Protein AF-X1FMA8-F1 (afdb_monomer)

Secondary structure (DSSP, 8-state):
---SS-----GGGPPPPPTTS-HHHHHHHHHHHTT------TT-----PPPS-HHHHHHHHHHHHHHHHHHHHHHGGG--THHHHHHIIIIIHHHHHHHHHHHHHHHHHHHTTSHHHHHHHHHHHHHHHHHHHHHHHHHTT---TTTHHHHHHH--

Radius of gyration: 20.12 Å; Cα contacts (8 Å, |Δi|>4): 82; chains: 1; bounding box: 44×39×54 Å

Solvent-accessible surface area (backbone atoms only — not comparable to full-atom values): 9455 Å² total; per-residue (Å²): 137,72,90,54,77,72,87,86,76,60,76,93,63,64,70,92,78,57,93,64,34,46,62,62,57,53,50,60,50,55,37,48,68,72,75,43,85,86,80,88,60,91,86,71,80,72,91,74,86,76,75,95,40,75,68,58,46,49,55,49,50,54,50,52,52,52,25,48,51,51,28,42,72,73,40,49,91,77,47,65,68,71,65,38,51,53,46,45,60,65,50,51,47,49,65,42,42,62,56,49,52,54,50,48,54,58,52,37,68,78,44,52,89,39,75,70,40,45,54,52,47,52,52,47,52,52,51,50,50,50,28,52,52,23,48,54,35,57,76,67,71,58,91,54,80,84,48,47,59,58,28,54,66,71,74,91

Foldseek 3Di:
DDPPQDDDDDPVLDDDDDPLADPVPPSQLSCVLVVHDDDDDPPDDGDDDDDPDPVVVVVVVVSVLRSNVVNCVVCVVSDDDPRNVCCCVPPVCLVCVLVVLVVLLVVLVVVVPDPVSVVVNVVSVVLVVLLVVLVVCVVVVNDDPVSVVSVVSNVD

pLDDT: mean 70.78, std 13.01, range [38.41, 91.94]

Sequence (156 aa):
MGNGSIFAIRKELYPVLEPDVPNDLQIPLEIGRKGHEVIYEPKAIAIEKAAESSREEFRRKVRIINRALIGFLKLHKKVKGLRLFGFISHKLLRWLAGIFLILIFLLNIFLVGSNFYRIIFLLELLFYGLAGIGAYFQWKKIQCGIFYVPFYFLSN

Structure (mmCIF, N/CA/C/O backbone):
data_AF-X1FMA8-F1
#
_entry.id   AF-X1FMA8-F1
#
loop_
_atom_site.group_PDB
_atom_site.id
_atom_site.type_symbol
_atom_site.label_atom_id
_atom_site.label_alt_id
_atom_site.label_comp_id
_atom_site.label_asym_id
_atom_site.label_entity_id
_atom_site.label_seq_id
_atom_site.pdbx_PDB_ins_code
_atom_site.Cartn_x
_atom_site.Cartn_y
_atom_site.Cartn_z
_atom_site.occupancy
_atom_site.B_iso_or_equiv
_atom_site.auth_seq_id
_atom_site.auth_comp_id
_atom_site.auth_asym_id
_atom_site.auth_atom_id
_atom_site.pdbx_PDB_model_num
ATOM 1 N N . MET A 1 1 ? -11.510 -1.219 0.098 1.00 38.41 1 MET A N 1
ATOM 2 C CA . MET A 1 1 ? -10.379 -0.606 0.835 1.00 38.41 1 MET A CA 1
ATOM 3 C C . MET A 1 1 ? -10.443 0.891 0.587 1.00 38.41 1 MET A C 1
ATOM 5 O O . MET A 1 1 ? -10.303 1.283 -0.561 1.00 38.41 1 MET A O 1
ATOM 9 N N . GLY A 1 2 ? -10.773 1.686 1.608 1.00 47.72 2 GLY A N 1
ATOM 10 C CA . GLY A 1 2 ? -10.876 3.148 1.497 1.00 47.72 2 GLY A CA 1
ATOM 11 C C . GLY A 1 2 ? -9.549 3.839 1.811 1.00 47.72 2 GLY A C 1
ATOM 12 O O . GLY A 1 2 ? -8.680 3.234 2.431 1.00 47.72 2 GLY A O 1
ATOM 13 N N . ASN A 1 3 ? -9.408 5.107 1.423 1.00 57.44 3 ASN A N 1
ATOM 14 C CA . ASN A 1 3 ? -8.206 5.929 1.639 1.00 57.44 3 ASN A CA 1
ATOM 15 C C . ASN A 1 3 ? -7.975 6.354 3.106 1.00 57.44 3 ASN A C 1
ATOM 17 O O . ASN A 1 3 ? -7.236 7.297 3.361 1.00 57.44 3 ASN A O 1
ATOM 21 N N . GLY A 1 4 ? -8.619 5.698 4.079 1.00 60.91 4 GLY A N 1
ATOM 22 C CA . GLY A 1 4 ? -8.481 6.025 5.502 1.00 60.91 4 GLY A CA 1
ATOM 23 C C . GLY A 1 4 ? -8.988 7.409 5.914 1.00 60.91 4 GLY A C 1
ATOM 24 O O . GLY A 1 4 ? -8.866 7.750 7.083 1.00 60.91 4 GLY A O 1
ATOM 25 N N . SER A 1 5 ? -9.547 8.184 4.980 1.00 69.38 5 SER A N 1
ATOM 26 C CA . SER A 1 5 ? -9.915 9.590 5.165 1.00 69.38 5 SER A CA 1
ATOM 27 C C . SER A 1 5 ? -10.935 9.770 6.286 1.00 69.38 5 SER A C 1
ATOM 29 O O . SER A 1 5 ? -10.778 10.642 7.132 1.00 69.38 5 SER A O 1
ATOM 31 N N . ILE A 1 6 ? -11.947 8.896 6.327 1.00 85.25 6 ILE A N 1
ATOM 32 C CA . ILE A 1 6 ? -12.924 8.786 7.415 1.00 85.25 6 ILE A CA 1
ATOM 33 C C . ILE A 1 6 ? -13.416 7.345 7.549 1.00 85.25 6 ILE A C 1
ATOM 35 O O . ILE A 1 6 ? -13.515 6.609 6.566 1.00 85.25 6 ILE A O 1
ATOM 39 N N . PHE A 1 7 ? -13.748 6.950 8.774 1.00 87.31 7 PHE A N 1
ATOM 40 C CA . PHE A 1 7 ? -14.466 5.717 9.084 1.00 87.31 7 PHE A CA 1
ATOM 41 C C . PHE A 1 7 ? -15.139 5.849 10.454 1.00 87.31 7 PHE A C 1
ATOM 43 O O . PHE A 1 7 ? -14.668 6.586 11.320 1.00 87.31 7 PHE A O 1
ATOM 50 N N . ALA A 1 8 ? -16.228 5.111 10.657 1.00 89.00 8 ALA A N 1
ATOM 51 C CA . ALA A 1 8 ? -16.906 4.991 11.941 1.00 89.00 8 ALA A CA 1
ATOM 52 C C . ALA A 1 8 ? -16.801 3.546 12.430 1.00 89.00 8 ALA A C 1
ATOM 54 O O . ALA A 1 8 ? -16.983 2.605 11.658 1.00 89.00 8 ALA A O 1
ATOM 55 N N . ILE A 1 9 ? -16.493 3.369 13.713 1.00 91.19 9 ILE A N 1
ATOM 56 C CA . ILE A 1 9 ? -16.329 2.055 14.334 1.00 91.19 9 ILE A CA 1
ATOM 57 C C . ILE A 1 9 ? -16.984 2.039 15.705 1.00 91.19 9 ILE A C 1
ATOM 59 O O . ILE A 1 9 ? -16.962 3.030 16.434 1.00 91.19 9 ILE A O 1
ATOM 63 N N . ARG A 1 10 ? -17.566 0.893 16.058 1.00 91.75 10 ARG A N 1
ATOM 64 C CA . ARG A 1 10 ? -18.105 0.669 17.399 1.00 91.75 10 ARG A CA 1
ATOM 65 C C . ARG A 1 10 ? -16.965 0.682 18.415 1.00 91.75 10 ARG A C 1
ATOM 67 O O . ARG A 1 10 ? -15.893 0.134 18.145 1.00 91.75 10 ARG A O 1
ATOM 74 N N . LYS A 1 11 ? -17.193 1.291 19.579 1.00 91.56 11 LYS A N 1
ATOM 75 C CA . LYS A 1 11 ? -16.155 1.509 20.600 1.00 91.56 11 LYS A CA 1
ATOM 76 C C . LYS A 1 11 ? -15.529 0.189 21.057 1.00 91.56 11 LYS A C 1
ATOM 78 O O . LYS A 1 11 ? -14.313 0.082 21.152 1.00 91.56 11 LYS A O 1
ATOM 83 N N . GLU A 1 12 ? -16.354 -0.828 21.260 1.00 91.94 12 GLU A N 1
ATOM 84 C CA . GLU A 1 12 ? -15.977 -2.186 21.658 1.00 91.94 12 GLU A CA 1
ATOM 85 C C . GLU A 1 12 ? -15.150 -2.938 20.596 1.00 91.94 12 GLU A C 1
ATOM 87 O O . GLU A 1 12 ? -14.433 -3.897 20.899 1.00 91.94 12 GLU A O 1
ATOM 92 N N . LEU A 1 13 ? -15.202 -2.492 19.338 1.00 91.25 13 LEU A N 1
ATOM 93 C CA . LEU A 1 13 ? -14.429 -3.080 18.248 1.00 91.25 13 LEU A CA 1
ATOM 94 C C . LEU A 1 13 ? -13.073 -2.403 18.044 1.00 91.25 13 LEU A C 1
ATOM 96 O O . LEU A 1 13 ? -12.219 -3.026 17.405 1.00 91.25 13 LEU A O 1
ATOM 100 N N . TYR A 1 14 ? -12.848 -1.215 18.621 1.00 91.38 14 TYR A N 1
ATOM 101 C CA . TYR A 1 14 ? -11.612 -0.444 18.469 1.00 91.38 14 TYR A CA 1
ATOM 102 C C . TYR A 1 14 ? -10.387 -1.267 18.918 1.00 91.38 14 TYR A C 1
ATOM 104 O O . TYR A 1 14 ? -10.308 -1.664 20.083 1.00 91.38 14 TYR A O 1
ATOM 112 N N . PRO A 1 15 ? -9.443 -1.590 18.015 1.00 87.81 15 PRO A N 1
ATOM 113 C CA . PRO A 1 15 ? -8.269 -2.378 18.369 1.00 87.81 15 PRO A CA 1
ATOM 114 C C . PRO A 1 15 ? -7.169 -1.506 18.986 1.00 87.81 15 PRO A C 1
ATOM 116 O O . PRO A 1 15 ? -7.099 -0.302 18.750 1.00 87.81 15 PRO A O 1
ATOM 119 N N . VAL A 1 16 ? -6.249 -2.136 19.717 1.00 89.06 16 VAL A N 1
ATOM 120 C CA . VAL A 1 16 ? -4.969 -1.501 20.062 1.00 89.06 16 VAL A CA 1
ATOM 121 C C . VAL A 1 16 ? -4.166 -1.326 18.772 1.00 89.06 16 VAL A C 1
ATOM 123 O O . VAL A 1 16 ? -3.996 -2.286 18.015 1.00 89.06 16 VAL A O 1
ATOM 126 N N . LEU A 1 17 ? -3.724 -0.096 18.503 1.00 87.62 17 LEU A N 1
ATOM 127 C CA . LEU A 1 17 ? -3.015 0.262 17.276 1.00 87.62 17 LEU A CA 1
ATOM 128 C C . LEU A 1 17 ? -1.505 0.120 17.441 1.00 87.62 17 LEU A C 1
ATOM 130 O O . LEU A 1 17 ? -0.939 0.478 18.471 1.00 87.62 17 LEU A O 1
ATOM 134 N N . GLU A 1 18 ? -0.862 -0.374 16.390 1.00 85.00 18 GLU A N 1
ATOM 135 C CA . GLU A 1 18 ? 0.589 -0.410 16.274 1.00 85.00 18 GLU A CA 1
ATOM 136 C C . GLU A 1 18 ? 1.060 0.936 15.700 1.00 85.00 18 GLU A C 1
ATOM 138 O O . GLU A 1 18 ? 0.588 1.321 14.629 1.00 85.00 18 GLU A O 1
ATOM 143 N N . PRO A 1 19 ? 2.008 1.646 16.338 1.00 82.56 19 PRO A N 1
ATOM 144 C CA . PRO A 1 19 ? 2.401 2.999 15.922 1.00 82.56 19 PRO A CA 1
ATOM 145 C C . PRO A 1 19 ? 2.901 3.102 14.472 1.00 82.56 19 PRO A C 1
ATOM 147 O O . PRO A 1 19 ? 2.728 4.127 13.810 1.00 82.56 19 PRO A O 1
ATOM 150 N N . ASP A 1 20 ? 3.523 2.032 13.977 1.00 81.19 20 ASP A N 1
ATOM 151 C CA . ASP A 1 20 ? 4.171 2.007 12.661 1.00 81.19 20 ASP A CA 1
ATOM 152 C C . ASP A 1 20 ? 3.247 1.530 11.539 1.00 81.19 20 ASP A C 1
ATOM 154 O O . ASP A 1 20 ? 3.640 1.517 10.368 1.00 81.19 20 ASP A O 1
ATOM 158 N N . VAL A 1 21 ? 2.034 1.097 11.884 1.00 79.62 21 VAL A N 1
ATOM 159 C CA . VAL A 1 21 ? 1.100 0.494 10.939 1.00 79.62 21 VAL A CA 1
ATOM 160 C C . VAL A 1 21 ? 0.025 1.511 10.564 1.00 79.62 21 VAL A C 1
ATOM 162 O O . VAL A 1 21 ? -0.535 2.171 11.435 1.00 79.62 21 VAL A O 1
ATOM 165 N N . PRO A 1 22 ? -0.305 1.655 9.270 1.00 82.75 22 PRO A N 1
ATOM 166 C CA . PRO A 1 22 ? -1.411 2.498 8.856 1.00 82.75 22 PRO A CA 1
ATOM 167 C C . PRO A 1 22 ? -2.733 2.049 9.497 1.00 82.75 22 PRO A C 1
ATOM 169 O O . PRO A 1 22 ? -3.123 0.882 9.401 1.00 82.75 22 PRO A O 1
ATOM 172 N N . ASN A 1 23 ? -3.440 2.986 10.129 1.00 85.88 23 ASN A N 1
ATOM 173 C CA . ASN A 1 23 ? -4.711 2.717 10.812 1.00 85.88 23 ASN A CA 1
ATOM 174 C C . ASN A 1 23 ? -5.778 2.176 9.848 1.00 85.88 23 ASN A C 1
ATOM 176 O O . ASN A 1 23 ? -6.541 1.277 10.197 1.00 85.88 23 ASN A O 1
ATOM 180 N N . ASP A 1 24 ? -5.785 2.684 8.615 1.00 84.44 24 ASP A N 1
ATOM 181 C CA . ASP A 1 24 ? -6.655 2.269 7.509 1.00 84.44 24 ASP A CA 1
ATOM 182 C C . ASP A 1 24 ? -6.391 0.832 7.028 1.00 84.44 24 ASP A C 1
ATOM 184 O O . ASP A 1 24 ? -7.236 0.233 6.362 1.00 84.44 24 ASP A O 1
ATOM 188 N N . LEU A 1 25 ? -5.245 0.255 7.397 1.00 80.31 25 LEU A N 1
ATOM 189 C CA . LEU A 1 25 ? -4.926 -1.154 7.193 1.00 80.31 25 LEU A CA 1
ATOM 190 C C . LEU A 1 25 ? -5.250 -1.995 8.433 1.00 80.31 25 LEU A C 1
ATOM 192 O O . LEU A 1 25 ? -5.882 -3.046 8.318 1.00 80.31 25 LEU A O 1
ATOM 196 N N . GLN A 1 26 ? -4.809 -1.552 9.612 1.00 85.06 26 GLN A N 1
ATOM 197 C CA . GLN A 1 26 ? -4.906 -2.342 10.839 1.00 85.06 26 GLN A CA 1
ATOM 198 C C . GLN A 1 26 ? -6.348 -2.499 11.329 1.00 85.06 26 GLN A C 1
ATOM 200 O O . GLN A 1 26 ? -6.750 -3.602 11.706 1.00 85.06 26 GLN A O 1
ATOM 205 N N . ILE A 1 27 ? -7.133 -1.420 11.308 1.00 88.62 27 ILE A N 1
ATOM 206 C CA . ILE A 1 27 ? -8.490 -1.410 11.865 1.00 88.62 27 ILE A CA 1
ATOM 207 C C . ILE A 1 27 ? -9.418 -2.362 11.095 1.00 88.62 27 ILE A C 1
ATOM 209 O O . ILE A 1 27 ? -9.982 -3.257 11.730 1.00 88.62 27 ILE A O 1
ATOM 213 N N . PRO A 1 28 ? -9.544 -2.276 9.752 1.00 85.44 28 PRO A N 1
ATOM 214 C CA . PRO A 1 28 ? -10.379 -3.212 9.000 1.00 85.44 28 PRO A CA 1
ATOM 215 C C . PRO A 1 28 ? -9.935 -4.666 9.158 1.00 85.44 28 PRO A C 1
ATOM 217 O O . PRO A 1 28 ? -10.771 -5.569 9.181 1.00 85.44 28 PRO A O 1
ATOM 220 N N . LEU A 1 29 ? -8.624 -4.905 9.282 1.00 84.62 29 LEU A N 1
ATOM 221 C CA . LEU A 1 29 ? -8.094 -6.252 9.447 1.00 84.62 29 LEU A CA 1
ATOM 222 C C . LEU A 1 29 ? -8.481 -6.860 10.800 1.00 84.62 29 LEU A C 1
ATOM 224 O O . LEU A 1 29 ? -8.949 -7.997 10.838 1.00 84.62 29 LEU A O 1
ATOM 228 N N . GLU A 1 30 ? -8.307 -6.124 11.900 1.00 87.12 30 GLU A N 1
ATOM 229 C CA . GLU A 1 30 ? -8.656 -6.609 13.241 1.00 87.12 30 GLU A CA 1
ATOM 230 C C . GLU A 1 30 ? -10.178 -6.752 13.415 1.00 87.12 30 GLU A C 1
ATOM 232 O O . GLU A 1 30 ? -10.633 -7.743 13.986 1.00 87.12 30 GLU A O 1
ATOM 237 N N . ILE A 1 31 ? -10.981 -5.840 12.853 1.00 88.69 31 ILE A N 1
ATOM 238 C CA . ILE A 1 31 ? -12.452 -5.959 12.823 1.00 88.69 31 ILE A CA 1
ATOM 239 C C . ILE A 1 31 ? -12.870 -7.205 12.033 1.00 88.69 31 ILE A C 1
ATOM 241 O O . ILE A 1 31 ? -13.614 -8.049 12.538 1.00 88.69 31 ILE A O 1
ATOM 245 N N . GLY A 1 32 ? -12.309 -7.379 10.835 1.00 85.31 32 GLY A N 1
ATOM 246 C CA . GLY A 1 32 ? -12.550 -8.548 9.995 1.00 85.31 32 GLY A CA 1
ATOM 247 C C . GLY A 1 32 ? -12.071 -9.864 10.608 1.00 85.31 32 GLY A C 1
ATOM 248 O O . GLY A 1 32 ? -12.553 -10.924 10.207 1.00 85.31 32 GLY A O 1
ATOM 249 N N . ARG A 1 33 ? -11.122 -9.825 11.551 1.00 83.38 33 ARG A N 1
ATOM 250 C CA . ARG A 1 33 ? -10.667 -10.988 12.329 1.00 83.38 33 ARG A CA 1
ATOM 251 C 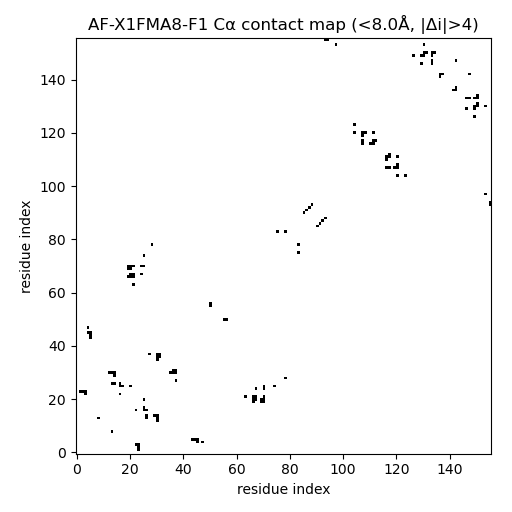C . ARG A 1 33 ? -11.628 -11.324 13.468 1.00 83.38 33 ARG A C 1
ATOM 253 O O . ARG A 1 33 ? -11.797 -12.497 13.779 1.00 83.38 33 ARG A O 1
ATOM 260 N N . LYS A 1 34 ? -12.291 -10.320 14.045 1.00 87.00 34 LYS A N 1
ATOM 261 C CA . LYS A 1 34 ? -13.382 -10.487 15.020 1.00 87.00 34 LYS A CA 1
ATOM 262 C C . LYS A 1 34 ? -14.705 -10.939 14.369 1.00 87.00 34 LYS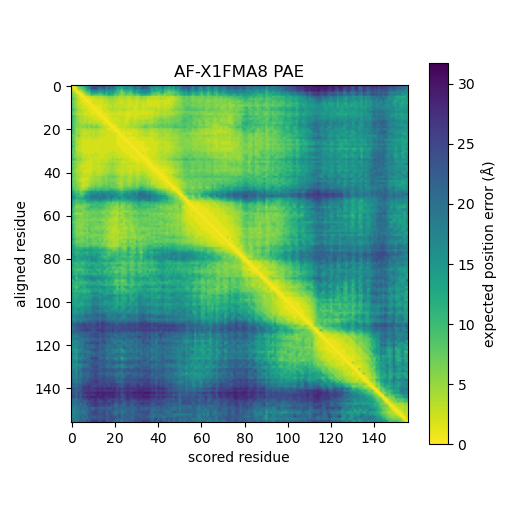 A C 1
ATOM 264 O O . LYS A 1 34 ? -15.739 -10.870 15.019 1.00 87.00 34 LYS A O 1
ATOM 269 N N . GLY A 1 35 ? -14.704 -11.342 13.094 1.00 88.00 35 GLY A N 1
ATOM 270 C CA . GLY A 1 35 ? -15.897 -11.819 12.380 1.00 88.00 35 GLY A CA 1
ATOM 271 C C . GLY A 1 35 ? -16.867 -10.723 11.935 1.00 88.00 35 GLY A C 1
ATOM 272 O O . GLY A 1 35 ? -17.979 -11.034 11.532 1.00 88.00 35 GLY A O 1
ATOM 273 N N . HIS A 1 36 ? -16.465 -9.454 12.009 1.00 89.75 36 HIS A N 1
ATOM 274 C CA . HIS A 1 36 ? -17.306 -8.329 11.613 1.00 89.75 36 HIS A CA 1
ATOM 275 C C . HIS A 1 36 ? -17.011 -7.897 10.177 1.00 89.75 36 HIS A C 1
ATOM 277 O O . HIS A 1 36 ? -15.895 -8.056 9.673 1.00 89.75 36 HIS A O 1
ATOM 283 N N . GLU A 1 37 ? -18.005 -7.303 9.529 1.00 85.94 37 GLU A N 1
ATOM 284 C CA . GLU A 1 37 ? -17.872 -6.786 8.173 1.00 85.94 37 GLU A CA 1
ATOM 285 C C . GLU A 1 37 ? -17.503 -5.302 8.163 1.00 85.94 37 GLU A C 1
ATOM 287 O O . GLU A 1 37 ? -17.836 -4.538 9.070 1.00 85.94 37 GLU A O 1
ATOM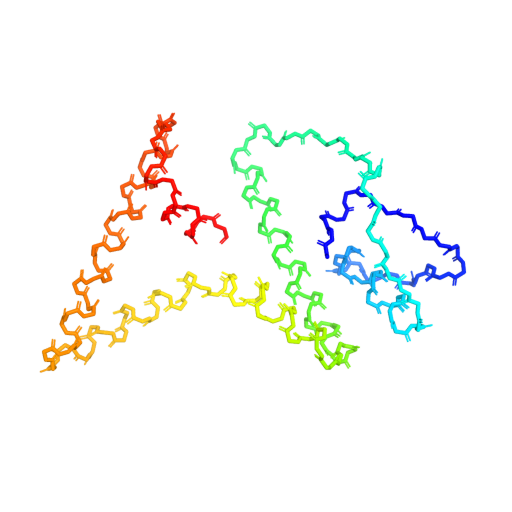 292 N N . VAL A 1 38 ? -16.795 -4.895 7.111 1.00 86.38 38 VAL A N 1
ATOM 293 C CA . VAL A 1 38 ? -16.434 -3.500 6.855 1.00 86.38 38 VAL A CA 1
ATOM 294 C C . VAL A 1 38 ? -17.212 -3.055 5.628 1.00 86.38 38 VAL A C 1
ATOM 296 O O . VAL A 1 38 ? -16.911 -3.482 4.514 1.00 86.38 38 VAL A O 1
ATOM 299 N N . ILE A 1 39 ? -18.223 -2.219 5.851 1.00 88.38 39 ILE A N 1
ATOM 300 C CA . ILE A 1 39 ? -19.173 -1.784 4.825 1.00 88.38 39 ILE A CA 1
ATOM 301 C C . ILE A 1 39 ? -18.742 -0.420 4.282 1.00 88.38 39 ILE A C 1
ATOM 303 O O . ILE A 1 39 ? -18.284 0.448 5.026 1.00 88.38 39 ILE A O 1
ATOM 307 N N . TYR A 1 40 ? -18.868 -0.244 2.970 1.00 86.94 40 TYR A N 1
ATOM 308 C CA . TYR A 1 40 ? -18.660 1.040 2.314 1.00 86.94 40 TYR A CA 1
ATOM 309 C C . TYR A 1 40 ? -19.952 1.866 2.358 1.00 86.94 40 TYR A C 1
ATOM 311 O O . TYR A 1 40 ? -20.985 1.401 1.886 1.00 86.94 40 TYR A O 1
ATOM 319 N N . GLU A 1 41 ? -19.881 3.082 2.902 1.00 90.38 41 GLU A N 1
ATOM 320 C CA . GLU A 1 41 ? -21.002 4.025 2.956 1.00 90.38 41 GLU A CA 1
ATOM 321 C C . GLU A 1 41 ? -20.760 5.174 1.959 1.00 90.38 41 GLU A C 1
ATOM 323 O O . GLU A 1 41 ? -19.902 6.022 2.218 1.00 90.38 41 GLU A O 1
ATOM 328 N N . PRO A 1 42 ? -21.478 5.229 0.822 1.00 87.06 42 PRO A N 1
ATOM 329 C CA . PRO A 1 42 ? -21.253 6.244 -0.209 1.00 87.06 42 PRO A CA 1
ATOM 330 C C . PRO A 1 42 ? -21.575 7.675 0.245 1.00 87.06 42 PRO A C 1
ATOM 332 O O . PRO A 1 42 ? -21.046 8.622 -0.335 1.00 87.06 42 PRO A O 1
ATOM 335 N N . LYS A 1 43 ? -22.417 7.863 1.270 1.00 90.56 43 LYS A N 1
ATOM 336 C CA . LYS A 1 43 ? -22.746 9.196 1.809 1.00 90.56 43 LYS A CA 1
ATOM 337 C C . LYS A 1 43 ? -21.714 9.717 2.812 1.00 90.56 43 LYS A C 1
ATOM 339 O O . LYS A 1 43 ? -21.790 10.879 3.207 1.00 90.56 43 LYS A O 1
ATOM 344 N N . ALA A 1 44 ? -20.757 8.891 3.233 1.00 87.06 44 ALA A N 1
ATOM 345 C CA . ALA A 1 44 ? -19.674 9.317 4.107 1.00 87.06 44 ALA A CA 1
ATOM 346 C C . ALA A 1 44 ? -18.626 10.077 3.279 1.00 87.06 44 ALA A C 1
ATOM 348 O O . ALA A 1 44 ? -17.800 9.474 2.592 1.00 87.06 44 ALA A O 1
ATOM 349 N N . ILE A 1 45 ? -18.656 11.410 3.354 1.00 85.19 45 ILE A N 1
ATOM 350 C CA . ILE A 1 45 ? -17.774 12.295 2.583 1.00 85.19 45 ILE A CA 1
ATOM 351 C C . ILE A 1 45 ? -16.771 12.980 3.514 1.00 85.19 45 ILE A C 1
ATOM 353 O O . ILE A 1 45 ? -17.149 13.610 4.500 1.00 85.19 45 ILE A O 1
ATOM 357 N N . ALA A 1 46 ? -15.488 12.882 3.165 1.00 84.94 46 ALA A N 1
ATOM 358 C CA . ALA A 1 46 ? -14.394 13.616 3.791 1.00 84.94 46 ALA A CA 1
ATOM 359 C C . ALA A 1 46 ? -13.790 14.591 2.785 1.00 84.94 46 ALA A C 1
ATOM 361 O O . ALA A 1 46 ? -13.520 14.207 1.646 1.00 84.94 46 ALA A O 1
ATOM 362 N N . ILE A 1 47 ? -13.549 15.831 3.206 1.00 82.00 47 ILE A N 1
ATOM 363 C CA . ILE A 1 47 ? -12.892 16.843 2.379 1.00 82.00 47 ILE A CA 1
ATOM 364 C C . ILE A 1 47 ? -11.530 17.140 3.002 1.00 82.00 47 ILE A C 1
ATOM 366 O O . ILE A 1 47 ? -11.445 17.645 4.119 1.00 82.00 47 ILE A O 1
ATOM 370 N N . GLU A 1 48 ? -10.466 16.824 2.270 1.00 78.25 48 GLU A N 1
ATOM 371 C CA . GLU A 1 48 ? -9.084 17.112 2.653 1.00 78.25 48 GLU A CA 1
ATOM 372 C C . GLU A 1 48 ? -8.494 18.164 1.709 1.00 78.25 48 GLU A C 1
ATOM 374 O O . GLU A 1 48 ? -8.810 18.199 0.517 1.00 78.25 48 GLU A O 1
ATOM 379 N N . LYS A 1 49 ? -7.608 19.023 2.224 1.00 76.19 49 LYS A N 1
ATOM 380 C CA . LYS A 1 49 ? -6.841 19.937 1.370 1.00 76.19 49 LYS A CA 1
ATOM 381 C C . LYS A 1 49 ? -5.856 19.138 0.515 1.00 76.19 49 LYS A C 1
ATOM 383 O O . LYS A 1 49 ? -5.115 18.302 1.032 1.00 76.19 49 LYS A O 1
ATOM 388 N N . ALA A 1 50 ? -5.821 19.422 -0.786 1.00 65.50 50 ALA A N 1
ATOM 389 C CA . ALA A 1 50 ? -4.785 18.897 -1.668 1.00 65.50 50 ALA A CA 1
ATOM 390 C C . ALA A 1 50 ? -3.409 19.460 -1.267 1.00 65.50 50 ALA A C 1
ATOM 392 O O . ALA A 1 50 ? -3.311 20.599 -0.814 1.00 65.50 50 ALA A O 1
ATOM 393 N N . ALA A 1 51 ? -2.350 18.660 -1.418 1.00 59.47 51 ALA A N 1
ATOM 394 C CA . ALA A 1 51 ? -0.990 19.112 -1.136 1.00 59.47 51 ALA A CA 1
ATOM 395 C C . ALA A 1 51 ? -0.595 20.242 -2.103 1.00 59.47 51 ALA A C 1
ATOM 397 O O . ALA A 1 51 ? -0.759 20.108 -3.314 1.00 59.47 51 ALA A O 1
ATOM 398 N N . GLU A 1 52 ? -0.052 21.339 -1.574 1.00 58.62 52 GLU A N 1
ATOM 399 C CA . GLU A 1 52 ? 0.285 22.546 -2.349 1.00 58.62 52 GLU A CA 1
ATOM 400 C C . GLU A 1 52 ? 1.594 22.390 -3.152 1.00 58.62 52 GLU A C 1
ATOM 402 O O . GLU A 1 52 ? 1.883 23.176 -4.053 1.00 58.62 52 GLU A O 1
ATOM 407 N N . SER A 1 53 ? 2.387 21.349 -2.861 1.00 72.44 53 SER A N 1
ATOM 408 C CA . SER A 1 53 ? 3.735 21.147 -3.400 1.00 72.44 53 SER A CA 1
ATOM 409 C C . SER A 1 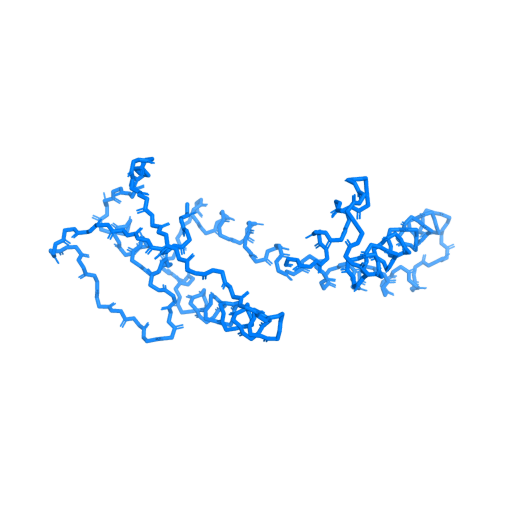53 ? 4.016 19.690 -3.775 1.00 72.44 53 SER A C 1
ATOM 411 O O . SER A 1 53 ? 3.865 18.772 -2.965 1.00 72.44 53 SER A O 1
ATOM 413 N N . SER A 1 54 ? 4.562 19.477 -4.977 1.00 69.12 54 SER A N 1
ATOM 414 C CA . SER A 1 54 ? 4.985 18.157 -5.473 1.00 69.12 54 SER A CA 1
ATOM 415 C C . SER A 1 54 ? 6.027 17.479 -4.573 1.00 69.12 54 SER A C 1
ATOM 417 O O . SER A 1 54 ? 6.059 16.254 -4.461 1.00 69.12 54 SER A O 1
ATOM 419 N N . ARG A 1 55 ? 6.872 18.256 -3.877 1.00 71.31 55 ARG A N 1
ATOM 420 C CA . ARG A 1 55 ? 7.886 17.714 -2.955 1.00 71.31 55 ARG A CA 1
ATOM 421 C C . ARG A 1 55 ? 7.259 17.195 -1.661 1.00 71.31 55 ARG A C 1
ATOM 423 O O . ARG A 1 55 ? 7.728 16.208 -1.093 1.00 71.31 55 ARG A O 1
ATOM 430 N N . GLU A 1 56 ? 6.213 17.857 -1.183 1.00 70.44 56 GLU A N 1
ATOM 431 C CA . GLU A 1 56 ? 5.449 17.404 -0.020 1.00 70.44 56 GLU A CA 1
ATOM 432 C C . GLU A 1 56 ? 4.632 16.165 -0.347 1.00 70.44 56 GLU A C 1
ATOM 434 O O . GLU A 1 56 ? 4.644 15.208 0.429 1.00 70.44 56 GLU A O 1
ATOM 439 N N . GLU A 1 57 ? 4.019 16.136 -1.527 1.00 70.62 57 GLU A N 1
ATOM 440 C CA . GLU A 1 57 ? 3.298 14.965 -2.007 1.00 70.62 57 GLU A CA 1
ATOM 441 C C . GLU A 1 57 ? 4.223 13.751 -2.160 1.00 70.62 57 GLU A C 1
ATOM 443 O O . GLU A 1 57 ? 3.881 12.661 -1.695 1.00 70.62 57 GLU A O 1
ATOM 448 N N . PHE A 1 58 ? 5.428 13.939 -2.707 1.00 71.75 58 PHE A N 1
ATOM 449 C CA . PHE A 1 58 ? 6.431 12.878 -2.794 1.00 71.75 58 PHE A CA 1
ATOM 450 C C . PHE A 1 58 ? 6.807 12.330 -1.410 1.00 71.75 58 PHE A C 1
ATOM 452 O O . PHE A 1 58 ? 6.725 11.124 -1.173 1.00 71.75 58 PHE A O 1
ATOM 459 N N . ARG A 1 59 ? 7.144 13.204 -0.449 1.00 72.06 59 ARG A N 1
ATOM 460 C CA . ARG A 1 59 ? 7.451 12.778 0.932 1.00 72.06 59 ARG A CA 1
ATOM 461 C C . ARG A 1 59 ? 6.271 12.068 1.595 1.00 72.06 59 ARG A C 1
ATOM 463 O O . ARG A 1 59 ? 6.477 11.104 2.336 1.00 72.06 59 ARG A O 1
ATOM 470 N N . ARG A 1 60 ? 5.042 12.524 1.330 1.00 72.38 60 ARG A N 1
ATOM 471 C CA . ARG A 1 60 ? 3.814 11.878 1.806 1.00 72.38 60 ARG A CA 1
ATOM 472 C C . ARG A 1 60 ? 3.686 10.469 1.225 1.00 72.38 60 ARG A C 1
ATOM 474 O O . ARG A 1 60 ? 3.507 9.531 1.999 1.00 72.38 60 ARG A O 1
ATOM 481 N N . LYS A 1 61 ? 3.849 10.303 -0.093 1.00 73.31 61 LYS A N 1
ATOM 482 C CA . LYS A 1 61 ? 3.815 8.996 -0.774 1.00 73.31 61 LYS A CA 1
ATOM 483 C C . LYS A 1 61 ? 4.870 8.037 -0.218 1.00 73.31 61 LYS A C 1
ATOM 485 O O . LYS A 1 61 ? 4.511 6.933 0.181 1.00 73.31 61 LYS A O 1
ATOM 490 N N . VAL A 1 62 ? 6.128 8.472 -0.086 1.00 74.12 62 VAL A N 1
ATOM 491 C CA . VAL A 1 62 ? 7.214 7.652 0.497 1.00 74.12 62 VAL A CA 1
ATOM 492 C C . VAL A 1 62 ? 6.843 7.156 1.896 1.00 74.12 62 VAL A C 1
ATOM 494 O O . VAL A 1 62 ? 6.989 5.974 2.204 1.00 74.12 62 VAL A O 1
ATOM 497 N N . ARG A 1 63 ? 6.301 8.038 2.744 1.00 77.31 63 ARG A N 1
ATOM 498 C CA . ARG A 1 63 ? 5.860 7.668 4.095 1.00 77.31 63 ARG A CA 1
ATOM 499 C C . ARG A 1 63 ? 4.710 6.660 4.077 1.00 77.31 63 ARG A C 1
ATOM 501 O O . ARG A 1 63 ? 4.734 5.717 4.864 1.00 77.31 63 ARG A O 1
ATOM 508 N N . ILE A 1 64 ? 3.715 6.858 3.211 1.00 75.69 64 ILE A N 1
ATOM 509 C CA . ILE A 1 64 ? 2.567 5.950 3.066 1.00 75.69 64 ILE A CA 1
ATOM 510 C C . ILE A 1 64 ? 3.044 4.559 2.641 1.00 75.69 64 ILE A C 1
ATOM 512 O O . ILE A 1 64 ? 2.657 3.573 3.267 1.00 75.69 64 ILE A O 1
ATOM 516 N N . ILE A 1 65 ? 3.917 4.485 1.633 1.00 74.50 65 ILE A N 1
ATOM 517 C CA . 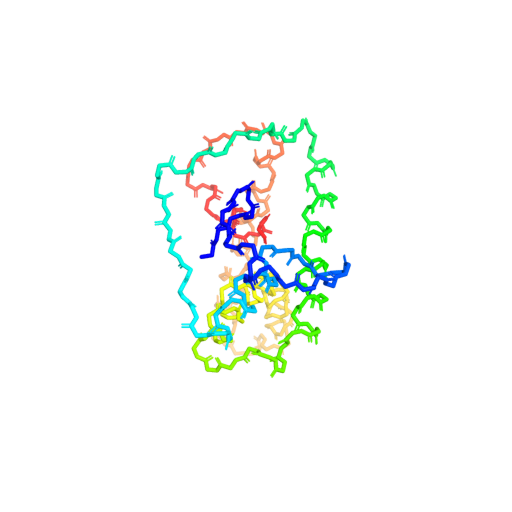ILE A 1 65 ? 4.466 3.221 1.127 1.00 74.50 65 ILE A CA 1
ATOM 518 C C . ILE A 1 65 ? 5.272 2.518 2.223 1.00 74.50 65 ILE A C 1
ATOM 520 O O . ILE A 1 65 ? 4.998 1.357 2.519 1.00 74.50 65 ILE A O 1
ATOM 524 N N . ASN A 1 66 ? 6.189 3.224 2.895 1.00 77.88 66 ASN A N 1
ATOM 525 C CA . ASN A 1 66 ? 6.994 2.645 3.975 1.00 77.88 66 ASN A CA 1
ATOM 526 C C . ASN A 1 66 ? 6.130 2.094 5.112 1.00 77.88 66 ASN A C 1
ATOM 528 O O . ASN A 1 66 ? 6.316 0.952 5.531 1.00 77.88 66 ASN A O 1
ATOM 532 N N . ARG A 1 67 ? 5.149 2.869 5.590 1.00 77.50 67 ARG A N 1
ATOM 533 C CA . ARG A 1 67 ? 4.240 2.404 6.647 1.00 77.50 67 ARG A CA 1
ATOM 534 C C . ARG A 1 67 ? 3.418 1.207 6.189 1.00 77.50 67 ARG A C 1
ATOM 536 O O . ARG A 1 67 ? 3.235 0.265 6.950 1.00 77.50 67 ARG A O 1
ATOM 543 N N . ALA A 1 68 ? 2.944 1.200 4.949 1.00 76.75 68 ALA A N 1
ATOM 544 C CA . ALA A 1 68 ? 2.174 0.077 4.439 1.00 76.75 68 ALA A CA 1
ATOM 545 C C . ALA A 1 68 ? 3.029 -1.191 4.243 1.00 76.75 68 ALA A C 1
ATOM 547 O O . ALA A 1 68 ? 2.522 -2.289 4.476 1.00 76.75 68 ALA A O 1
ATOM 548 N N . LEU A 1 69 ? 4.317 -1.055 3.905 1.00 76.44 69 LEU A N 1
ATOM 549 C CA . LEU A 1 69 ? 5.270 -2.166 3.840 1.00 76.44 69 LEU A CA 1
ATOM 550 C C . LEU A 1 69 ? 5.570 -2.735 5.238 1.00 76.44 69 LEU A C 1
ATOM 552 O O . LEU A 1 69 ? 5.463 -3.942 5.446 1.00 76.44 69 LEU A O 1
ATOM 556 N N . ILE A 1 70 ? 5.866 -1.870 6.215 1.00 79.38 70 ILE A N 1
ATOM 557 C CA . ILE A 1 70 ? 6.071 -2.264 7.621 1.00 79.38 70 ILE A CA 1
ATOM 558 C C . ILE A 1 70 ? 4.800 -2.914 8.181 1.00 79.38 70 ILE A C 1
ATOM 560 O O . ILE A 1 70 ? 4.860 -3.970 8.811 1.00 79.38 70 ILE A O 1
ATOM 564 N N . GLY A 1 71 ? 3.640 -2.322 7.896 1.00 77.06 71 GLY A 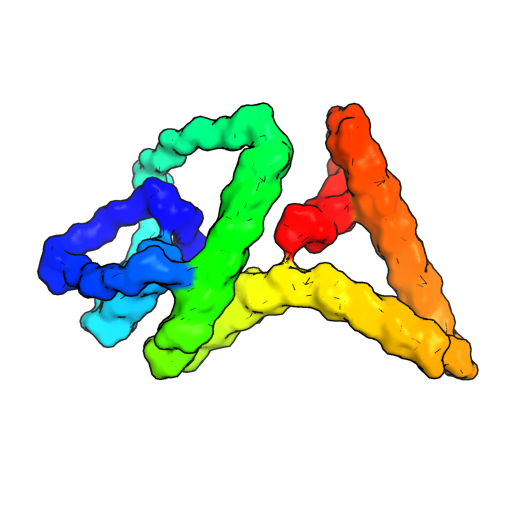N 1
ATOM 565 C CA . GLY A 1 71 ? 2.332 -2.856 8.251 1.00 77.06 71 GLY A CA 1
ATOM 566 C C . GLY A 1 71 ? 2.088 -4.242 7.677 1.00 77.06 71 GLY A C 1
ATOM 567 O O . GLY A 1 71 ? 1.659 -5.134 8.406 1.00 77.06 71 GLY A O 1
ATOM 568 N N . PHE A 1 72 ? 2.429 -4.462 6.408 1.00 74.12 72 PHE A N 1
ATOM 569 C CA . PHE A 1 72 ? 2.376 -5.790 5.810 1.00 74.12 72 PHE A CA 1
ATOM 570 C C . PHE A 1 72 ? 3.322 -6.767 6.515 1.00 74.12 72 PHE A C 1
ATOM 572 O O . PHE A 1 72 ? 2.881 -7.831 6.937 1.00 74.12 72 PHE A O 1
ATOM 579 N N . LEU A 1 73 ? 4.589 -6.408 6.727 1.00 77.56 73 LEU A N 1
ATOM 580 C CA . LEU A 1 73 ? 5.554 -7.284 7.400 1.00 77.56 73 LEU A CA 1
ATOM 581 C C . LEU A 1 73 ? 5.127 -7.643 8.830 1.00 77.56 73 LEU A C 1
ATOM 583 O O . LEU A 1 73 ? 5.313 -8.782 9.250 1.00 77.56 73 LEU A O 1
ATOM 587 N N . LYS A 1 74 ? 4.488 -6.731 9.566 1.00 77.12 74 LYS A N 1
ATOM 588 C CA . LYS A 1 74 ? 3.964 -7.015 10.912 1.00 77.12 74 LYS A CA 1
ATOM 589 C C . LYS A 1 74 ? 2.667 -7.833 10.886 1.00 77.12 74 LYS A C 1
ATOM 591 O O . LYS A 1 74 ? 2.467 -8.699 11.736 1.00 77.12 74 LYS A O 1
ATOM 596 N N . LEU A 1 75 ? 1.784 -7.589 9.916 1.00 73.81 75 LEU A N 1
ATOM 597 C CA . LEU A 1 75 ? 0.437 -8.169 9.886 1.00 73.81 75 LEU A CA 1
ATOM 598 C C . LEU A 1 75 ? 0.278 -9.369 8.942 1.00 73.81 75 LEU A C 1
ATOM 600 O O . LEU A 1 75 ? -0.754 -10.028 9.019 1.00 73.81 75 LEU A O 1
ATOM 604 N N . HIS A 1 76 ? 1.260 -9.716 8.100 1.00 71.50 76 HIS A N 1
ATOM 605 C CA . HIS A 1 76 ? 1.124 -10.777 7.085 1.00 71.50 76 HIS A CA 1
ATOM 606 C C . HIS A 1 76 ? 0.676 -12.119 7.678 1.00 71.50 76 HIS A C 1
ATOM 608 O O . HIS A 1 76 ? -0.173 -12.786 7.100 1.00 71.50 76 HIS A O 1
ATOM 614 N N . LYS A 1 77 ? 1.163 -12.483 8.873 1.00 69.12 77 LYS A N 1
ATOM 615 C CA . LYS A 1 77 ? 0.757 -13.720 9.571 1.00 69.12 77 LYS A CA 1
ATOM 616 C C . LYS A 1 77 ? -0.705 -13.702 10.037 1.00 69.12 77 LYS A C 1
ATOM 618 O O . LYS A 1 77 ? -1.292 -14.759 10.264 1.00 69.12 77 LYS A O 1
ATOM 623 N N . LYS A 1 78 ? -1.289 -12.511 10.197 1.00 67.88 78 LYS A N 1
ATOM 624 C CA . LYS A 1 78 ? -2.683 -12.294 10.608 1.00 67.88 78 LYS A CA 1
ATOM 625 C C . LYS A 1 78 ? -3.649 -12.219 9.420 1.00 67.88 78 LYS A C 1
ATOM 627 O O . LYS A 1 78 ? -4.849 -12.391 9.616 1.00 67.88 78 LYS A O 1
ATOM 632 N N . VAL A 1 79 ? -3.157 -11.981 8.202 1.00 66.19 79 VAL A N 1
ATOM 633 C CA . VAL A 1 79 ? -3.980 -11.944 6.984 1.00 66.19 79 VAL A CA 1
ATOM 634 C C . VAL A 1 79 ? -3.967 -13.331 6.333 1.00 66.19 79 VAL A C 1
ATOM 636 O O . VAL A 1 79 ? -2.915 -13.817 5.934 1.00 66.19 79 VAL A O 1
ATOM 639 N N . LYS A 1 80 ? -5.130 -13.981 6.202 1.00 67.38 80 LYS A N 1
ATOM 640 C CA . LYS A 1 80 ? -5.255 -15.308 5.567 1.00 67.38 80 LYS A CA 1
ATOM 641 C C . LYS A 1 80 ? -6.213 -15.285 4.371 1.00 67.38 80 LYS A C 1
ATOM 643 O O . LYS A 1 80 ? -7.138 -14.473 4.318 1.00 67.38 80 LYS A O 1
ATOM 648 N N . GLY A 1 81 ? -5.993 -16.201 3.425 1.00 72.19 81 GLY A N 1
ATOM 649 C CA . GLY A 1 81 ? -6.885 -16.467 2.289 1.00 72.19 81 GLY A CA 1
ATOM 650 C C . GLY A 1 81 ? -6.976 -15.329 1.265 1.00 72.19 81 GLY A C 1
ATOM 651 O O . GLY A 1 81 ? -6.003 -14.621 1.007 1.00 72.19 81 GLY A O 1
ATOM 652 N N . LEU A 1 82 ? -8.171 -15.133 0.696 1.00 68.56 82 LEU A N 1
ATOM 653 C CA . LEU A 1 82 ? -8.458 -14.161 -0.374 1.00 68.56 82 LEU A CA 1
ATOM 654 C C . LEU A 1 82 ? -8.074 -12.711 -0.024 1.00 68.56 82 LEU A C 1
ATOM 656 O O . LEU A 1 82 ? -7.713 -11.935 -0.906 1.00 68.56 82 LEU A O 1
ATOM 660 N N . ARG A 1 83 ? -8.088 -12.342 1.265 1.00 66.38 83 ARG A N 1
ATOM 661 C CA . ARG A 1 83 ? -7.692 -10.998 1.726 1.00 66.38 83 ARG A CA 1
ATOM 662 C C . ARG A 1 83 ? -6.188 -10.749 1.573 1.00 66.38 83 ARG A C 1
ATOM 664 O O . ARG A 1 83 ? -5.790 -9.634 1.245 1.00 66.38 83 ARG A O 1
ATOM 671 N N . LEU A 1 84 ? -5.364 -11.782 1.775 1.00 68.81 84 LEU A N 1
ATOM 672 C CA . LEU A 1 84 ? -3.916 -11.706 1.560 1.00 68.81 84 LEU A CA 1
ATOM 673 C C . LEU A 1 84 ? -3.614 -11.596 0.063 1.00 68.81 84 LEU A C 1
ATOM 675 O O . LEU A 1 84 ? -2.820 -10.750 -0.341 1.00 68.81 84 LEU A O 1
ATOM 679 N N . PHE A 1 85 ? -4.312 -12.393 -0.753 1.00 66.25 85 PHE A N 1
ATOM 680 C CA . PHE A 1 85 ? -4.189 -12.352 -2.208 1.00 66.25 85 PHE A CA 1
ATOM 681 C C . PHE A 1 85 ? -4.545 -10.973 -2.779 1.00 66.25 85 PHE A C 1
ATOM 683 O O . PHE A 1 85 ? -3.745 -10.394 -3.510 1.00 66.25 85 PHE A O 1
ATOM 690 N N . GLY A 1 86 ? -5.686 -10.396 -2.385 1.00 67.56 86 GLY A N 1
ATOM 691 C CA . GLY A 1 86 ? -6.088 -9.061 -2.839 1.00 67.56 86 GLY A CA 1
ATOM 692 C C . GLY A 1 86 ? -5.091 -7.966 -2.443 1.00 67.56 86 GLY A C 1
ATOM 693 O O . GLY A 1 86 ? -4.800 -7.077 -3.243 1.00 67.56 86 GLY A O 1
ATOM 694 N N . PHE A 1 87 ? -4.509 -8.049 -1.241 1.00 68.50 87 PHE A N 1
ATOM 695 C CA . PHE A 1 87 ? -3.492 -7.096 -0.793 1.00 68.50 87 PHE A CA 1
ATOM 696 C C . PHE A 1 87 ? -2.190 -7.209 -1.602 1.00 68.50 87 PHE A C 1
ATOM 698 O O . PHE A 1 87 ? -1.674 -6.197 -2.083 1.00 68.50 87 PHE A O 1
ATOM 705 N N . ILE A 1 88 ? -1.667 -8.426 -1.779 1.00 66.38 88 ILE A N 1
ATOM 706 C CA . ILE A 1 88 ? -0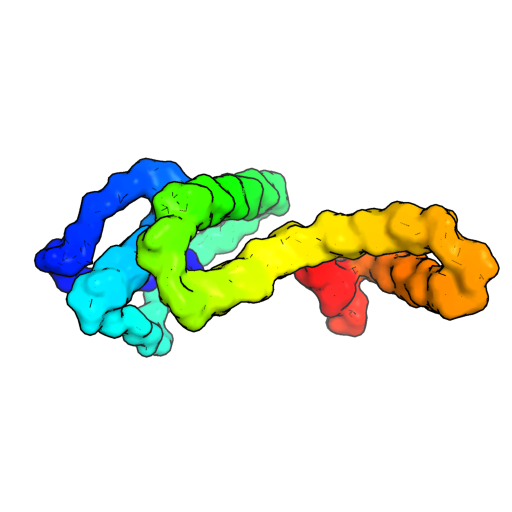.428 -8.665 -2.535 1.00 66.38 88 ILE A CA 1
ATOM 707 C C . ILE A 1 88 ? -0.622 -8.282 -4.008 1.00 66.38 88 ILE A C 1
ATOM 709 O O . ILE A 1 88 ? 0.193 -7.544 -4.561 1.00 66.38 88 ILE A O 1
ATOM 713 N N . SER A 1 89 ? -1.724 -8.719 -4.622 1.00 62.47 89 SER A N 1
ATOM 714 C CA . SER A 1 89 ? -2.015 -8.490 -6.039 1.00 62.47 89 SER A CA 1
ATOM 715 C C . SER A 1 89 ? -2.223 -7.011 -6.377 1.00 62.47 89 SER A C 1
ATOM 717 O O . SER A 1 89 ? -1.639 -6.504 -7.331 1.00 62.47 89 SER A O 1
ATOM 719 N N . HIS A 1 90 ? -3.008 -6.275 -5.587 1.00 61.72 90 HIS A N 1
ATOM 720 C CA . HIS A 1 90 ? -3.336 -4.889 -5.935 1.00 61.72 90 HIS A CA 1
ATOM 721 C C . HIS A 1 90 ? -2.385 -3.842 -5.353 1.00 61.72 90 HIS A C 1
ATOM 723 O O . HIS A 1 90 ? -2.286 -2.750 -5.916 1.00 61.72 90 HIS A O 1
ATOM 729 N N . LYS A 1 91 ? -1.718 -4.115 -4.225 1.00 64.88 91 LYS A N 1
ATOM 730 C CA . LYS A 1 91 ? -0.876 -3.121 -3.539 1.00 64.88 91 LYS A CA 1
ATOM 731 C C . LYS A 1 91 ? 0.606 -3.385 -3.773 1.00 64.88 91 LYS A C 1
ATOM 733 O O . LYS A 1 91 ? 1.295 -2.516 -4.295 1.00 64.88 91 LYS A O 1
ATOM 738 N N . LEU A 1 92 ? 1.074 -4.595 -3.464 1.00 66.81 92 LEU A N 1
ATOM 739 C CA . LEU A 1 92 ? 2.499 -4.926 -3.553 1.00 66.81 92 LEU A CA 1
ATOM 740 C C . LEU A 1 92 ? 2.974 -5.024 -5.007 1.00 66.81 92 LEU A C 1
ATOM 742 O O . LEU A 1 92 ? 3.952 -4.385 -5.376 1.00 66.81 92 LEU A O 1
ATOM 746 N N . LEU A 1 93 ? 2.247 -5.768 -5.843 1.00 62.41 93 LEU A N 1
ATOM 747 C CA . LEU A 1 93 ? 2.552 -5.908 -7.271 1.00 62.41 93 LEU A CA 1
ATOM 748 C C . LEU A 1 93 ? 2.517 -4.567 -8.007 1.00 62.41 93 LEU A C 1
ATOM 750 O O . LEU A 1 93 ? 3.340 -4.339 -8.883 1.00 62.41 93 LEU A O 1
ATOM 754 N N . ARG A 1 94 ? 1.620 -3.655 -7.613 1.00 65.25 94 ARG A N 1
ATOM 755 C CA . ARG A 1 94 ? 1.565 -2.304 -8.182 1.00 65.25 94 ARG A CA 1
ATOM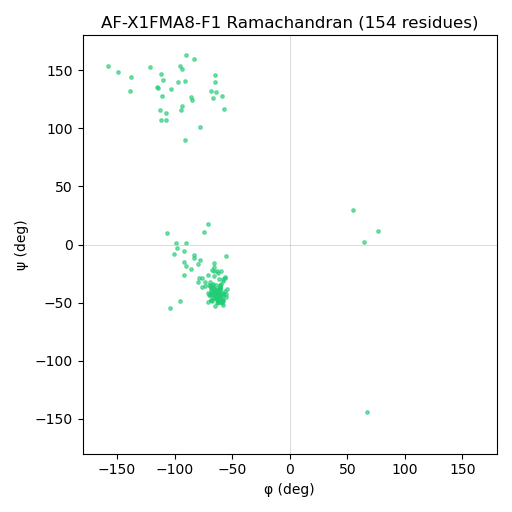 756 C C . ARG A 1 94 ? 2.808 -1.485 -7.833 1.00 65.25 94 ARG A C 1
ATOM 758 O O . ARG A 1 94 ? 3.384 -0.889 -8.730 1.00 65.25 94 ARG A O 1
ATOM 765 N N . TRP A 1 95 ? 3.260 -1.501 -6.577 1.00 63.69 95 TRP A N 1
ATOM 766 C CA . TRP A 1 95 ? 4.491 -0.798 -6.181 1.00 63.69 95 TRP A CA 1
ATOM 767 C C . TRP A 1 95 ? 5.750 -1.406 -6.800 1.00 63.69 95 TRP A C 1
ATOM 769 O O . TRP A 1 95 ? 6.700 -0.693 -7.107 1.00 63.69 95 TRP A O 1
ATOM 779 N N . LEU A 1 96 ? 5.763 -2.726 -6.986 1.00 64.62 96 LEU A N 1
ATOM 780 C CA . LEU A 1 96 ? 6.887 -3.433 -7.591 1.00 64.62 96 LEU A CA 1
ATOM 781 C C . LEU A 1 96 ? 6.853 -3.413 -9.123 1.00 64.62 96 LEU A C 1
ATOM 783 O O . LEU A 1 96 ? 7.865 -3.739 -9.731 1.00 64.62 96 LEU A O 1
ATOM 787 N N . ALA A 1 97 ? 5.749 -3.005 -9.758 1.00 66.62 97 ALA A N 1
ATOM 788 C CA . ALA A 1 97 ? 5.612 -2.989 -11.215 1.00 66.62 97 ALA A CA 1
ATOM 789 C C . ALA A 1 97 ? 6.725 -2.176 -11.892 1.00 66.62 97 ALA A C 1
ATOM 791 O O . ALA A 1 97 ? 7.317 -2.645 -12.860 1.00 66.62 97 ALA A O 1
ATOM 792 N N . GLY A 1 98 ? 7.077 -1.006 -11.344 1.00 65.62 98 GLY A N 1
ATOM 793 C CA . GLY A 1 98 ? 8.192 -0.202 -11.853 1.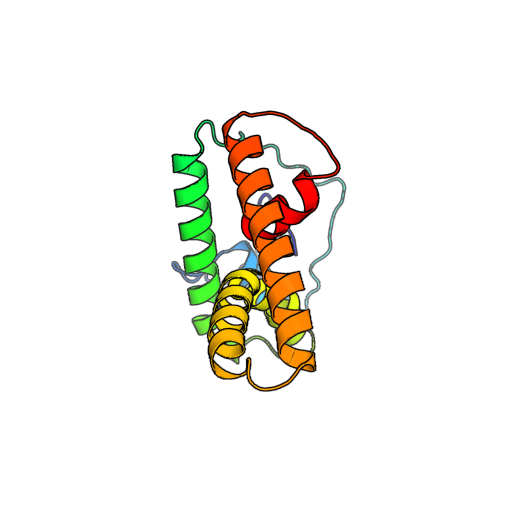00 65.62 98 GLY A CA 1
ATOM 794 C C . GLY A 1 98 ? 9.547 -0.916 -11.755 1.00 65.62 98 GLY A C 1
ATOM 795 O O . GLY A 1 98 ? 10.340 -0.868 -12.691 1.00 65.62 98 GLY A O 1
ATOM 796 N N . ILE A 1 99 ? 9.791 -1.639 -10.656 1.00 67.19 99 ILE A N 1
ATOM 797 C CA . ILE A 1 99 ? 11.018 -2.427 -10.459 1.00 67.19 99 ILE A CA 1
ATOM 798 C C . ILE A 1 99 ? 11.041 -3.626 -11.407 1.00 67.19 99 ILE A C 1
ATOM 800 O O . ILE A 1 99 ? 12.072 -3.898 -12.015 1.00 67.19 99 ILE A O 1
ATOM 804 N N . PHE A 1 100 ? 9.914 -4.323 -11.568 1.00 66.31 100 PHE A N 1
ATOM 805 C CA . PHE A 1 100 ? 9.803 -5.452 -12.487 1.00 66.31 100 PHE A CA 1
ATOM 806 C C . PHE A 1 100 ? 10.052 -5.027 -13.926 1.00 66.31 100 PHE A C 1
ATOM 808 O O . PHE A 1 100 ? 10.779 -5.722 -14.619 1.00 66.31 100 PHE A O 1
ATOM 815 N N . LEU A 1 101 ? 9.541 -3.872 -14.352 1.00 65.62 101 LEU A N 1
ATOM 816 C CA . LEU A 1 101 ? 9.843 -3.331 -15.674 1.00 65.62 101 LEU A CA 1
ATOM 817 C C . LEU A 1 101 ? 11.358 -3.135 -15.848 1.00 65.62 101 LEU A C 1
ATOM 819 O O . LEU A 1 101 ? 11.931 -3.670 -16.791 1.00 65.62 101 LEU A O 1
ATOM 823 N N . ILE A 1 102 ? 12.029 -2.450 -14.911 1.00 68.50 102 ILE A N 1
ATOM 824 C CA . ILE A 1 102 ? 13.493 -2.252 -14.963 1.00 68.50 102 ILE A CA 1
ATOM 825 C C . ILE A 1 102 ? 14.236 -3.596 -15.000 1.00 68.50 102 ILE A C 1
ATOM 827 O O . ILE A 1 102 ? 15.200 -3.758 -15.745 1.00 68.50 102 ILE A O 1
ATOM 831 N N . LEU A 1 103 ? 13.790 -4.569 -14.206 1.00 69.75 103 LEU A N 1
ATOM 832 C CA . LEU A 1 103 ? 14.401 -5.891 -14.150 1.00 69.75 103 LEU A CA 1
ATOM 833 C C . LEU A 1 103 ? 14.232 -6.648 -15.474 1.00 69.75 103 LEU A C 1
ATOM 835 O O . LEU A 1 103 ? 15.192 -7.252 -15.943 1.00 69.75 103 LEU A O 1
ATOM 839 N N . ILE A 1 104 ? 13.048 -6.596 -16.090 1.00 68.62 104 ILE A N 1
ATOM 840 C CA . ILE A 1 104 ? 12.788 -7.234 -17.386 1.00 68.62 104 ILE A CA 1
ATOM 841 C C . ILE A 1 104 ? 13.644 -6.575 -18.475 1.00 68.62 104 ILE A C 1
ATOM 843 O O . ILE A 1 104 ? 14.269 -7.295 -19.249 1.00 68.62 104 ILE A O 1
ATOM 847 N N . PHE A 1 105 ? 13.787 -5.247 -18.467 1.00 68.94 105 PHE A N 1
ATOM 848 C CA . PHE A 1 105 ? 14.688 -4.542 -19.383 1.00 68.94 105 PHE A CA 1
ATOM 849 C C . PHE A 1 105 ? 16.139 -5.028 -19.253 1.00 68.94 105 PHE A C 1
ATOM 851 O O . PHE A 1 105 ? 16.782 -5.360 -20.250 1.00 68.94 105 PHE A O 1
ATOM 858 N N . LEU A 1 106 ? 16.648 -5.135 -18.020 1.00 73.00 106 LEU A N 1
ATOM 859 C CA . LEU A 1 106 ? 17.995 -5.652 -17.760 1.00 73.00 106 LEU A CA 1
ATOM 860 C C . LEU A 1 106 ? 18.143 -7.111 -18.205 1.00 73.00 106 LEU A C 1
ATOM 862 O O . LEU A 1 106 ? 19.153 -7.461 -18.809 1.00 73.00 106 LEU A O 1
ATOM 866 N N . LEU A 1 107 ? 17.142 -7.955 -17.951 1.00 72.88 107 LEU A N 1
ATOM 867 C CA . LEU A 1 107 ? 17.144 -9.357 -18.375 1.00 72.88 107 LEU A CA 1
ATOM 868 C C . LEU A 1 107 ? 17.093 -9.495 -19.904 1.00 72.88 107 LEU A C 1
ATOM 870 O O . LEU A 1 107 ? 17.790 -10.344 -20.459 1.00 72.88 107 LEU A O 1
ATOM 874 N N . ASN A 1 108 ? 16.337 -8.637 -20.592 1.00 66.44 108 ASN A N 1
ATOM 875 C CA . ASN A 1 108 ? 16.259 -8.635 -22.050 1.00 66.44 108 ASN A CA 1
ATOM 876 C C . ASN A 1 108 ? 17.601 -8.289 -22.699 1.00 66.44 108 ASN A C 1
ATOM 878 O O . ASN A 1 108 ? 17.926 -8.908 -23.709 1.00 66.44 108 ASN A O 1
ATOM 882 N N . ILE A 1 109 ? 18.418 -7.409 -22.101 1.00 67.56 109 ILE A N 1
ATOM 883 C CA . ILE A 1 109 ? 19.781 -7.107 -22.586 1.00 67.56 109 ILE A CA 1
ATOM 884 C C . ILE A 1 109 ? 20.635 -8.383 -22.673 1.00 67.56 109 ILE A C 1
ATOM 886 O O . ILE A 1 109 ? 21.364 -8.570 -23.648 1.00 67.56 109 ILE A O 1
ATOM 890 N N . PHE A 1 110 ? 20.511 -9.293 -21.702 1.00 66.06 110 PHE A N 1
ATOM 891 C CA . PHE A 1 110 ? 21.264 -10.553 -21.685 1.00 66.06 110 PHE A CA 1
ATOM 892 C C . PHE A 1 110 ? 20.676 -11.643 -22.601 1.00 66.06 110 PHE A C 1
ATOM 894 O O . PHE A 1 110 ? 21.381 -12.596 -22.928 1.00 66.06 110 PHE A O 1
ATOM 901 N N . LEU A 1 111 ? 19.419 -11.512 -23.051 1.00 65.75 111 LEU A N 1
ATOM 902 C CA . LEU A 1 111 ? 18.719 -12.498 -23.894 1.00 65.75 111 LEU A CA 1
ATOM 903 C C . LEU A 1 111 ? 18.536 -12.079 -25.372 1.00 65.75 111 LEU A C 1
ATOM 905 O O . LEU A 1 111 ? 17.885 -12.794 -26.137 1.00 65.75 111 LEU A O 1
ATOM 909 N N . VAL A 1 112 ? 19.172 -10.988 -25.828 1.00 61.94 112 VAL A N 1
ATOM 910 C CA . VAL A 1 112 ? 19.102 -10.440 -27.213 1.00 61.94 112 VAL A CA 1
ATOM 911 C C . VAL A 1 112 ? 19.485 -11.433 -28.336 1.00 61.94 112 VAL A C 1
ATOM 913 O O . VAL A 1 112 ? 19.267 -11.162 -29.525 1.00 61.94 112 VAL A O 1
ATOM 916 N N . GLY A 1 113 ? 20.026 -12.606 -27.995 1.00 65.25 113 GLY A N 1
ATOM 917 C CA . GLY A 1 113 ? 20.441 -13.640 -28.946 1.00 65.25 113 GLY A CA 1
ATOM 918 C C . GLY A 1 113 ? 19.318 -14.229 -29.814 1.00 65.25 113 GLY A C 1
ATOM 919 O O . GLY A 1 113 ? 19.603 -14.684 -30.918 1.00 65.25 113 GLY A O 1
ATOM 920 N N . SER A 1 114 ? 18.053 -14.188 -29.381 1.00 73.69 114 SER A N 1
ATOM 921 C CA . SER A 1 114 ? 16.912 -14.706 -30.159 1.00 73.69 114 SER A CA 1
ATOM 922 C C . SER A 1 114 ? 15.996 -13.584 -30.670 1.00 73.69 114 SER A C 1
ATOM 924 O O . SER A 1 114 ? 15.729 -12.603 -29.974 1.00 73.69 114 SER A O 1
ATOM 926 N N . ASN A 1 115 ? 15.487 -13.737 -31.901 1.00 73.88 115 ASN A N 1
ATOM 927 C CA . ASN A 1 115 ? 14.613 -12.763 -32.575 1.00 73.88 115 ASN A CA 1
ATOM 928 C C . ASN A 1 115 ? 13.353 -12.414 -31.765 1.00 73.88 115 ASN A C 1
ATOM 930 O O . ASN A 1 115 ? 12.864 -11.291 -31.851 1.00 73.88 115 ASN A O 1
ATOM 934 N N . PHE A 1 116 ? 12.861 -13.345 -30.943 1.00 73.94 116 PHE A N 1
ATOM 935 C CA . PHE A 1 116 ? 11.723 -13.115 -30.053 1.00 73.94 116 PHE A CA 1
ATOM 936 C C . PHE A 1 116 ? 12.027 -12.046 -28.988 1.00 73.94 116 PHE A C 1
ATOM 938 O O . PHE A 1 116 ? 11.253 -11.106 -28.811 1.00 73.94 116 PHE A O 1
ATOM 945 N N . TYR A 1 117 ? 13.195 -12.119 -28.344 1.00 68.50 117 TYR A N 1
ATOM 946 C CA . TYR A 1 117 ? 13.604 -11.159 -27.312 1.00 68.50 117 TYR A CA 1
ATOM 947 C C . TYR A 1 117 ? 13.944 -9.780 -27.887 1.00 68.50 117 TYR A C 1
ATOM 949 O O . TYR A 1 117 ? 13.751 -8.772 -27.214 1.00 68.50 117 TYR A O 1
ATOM 957 N N . ARG A 1 118 ? 14.361 -9.698 -29.159 1.00 70.31 118 ARG A N 1
ATOM 958 C CA . ARG A 1 118 ? 14.572 -8.410 -29.850 1.00 70.31 118 ARG A CA 1
ATOM 959 C C . ARG A 1 118 ? 13.275 -7.626 -30.056 1.00 70.31 118 ARG A C 1
ATOM 961 O O . ARG A 1 118 ? 13.276 -6.409 -29.890 1.00 70.31 118 ARG A O 1
ATOM 968 N N . ILE A 1 119 ? 12.176 -8.305 -30.398 1.00 73.44 119 ILE A N 1
ATOM 969 C CA . ILE A 1 119 ? 10.860 -7.664 -30.562 1.00 73.44 119 ILE A CA 1
ATOM 970 C C . ILE A 1 119 ? 10.353 -7.145 -29.211 1.00 73.44 119 ILE A C 1
ATOM 972 O O . ILE A 1 119 ? 9.888 -6.009 -29.128 1.00 73.44 119 ILE A O 1
ATOM 976 N N . ILE A 1 120 ? 10.498 -7.943 -28.149 1.00 72.06 120 ILE A N 1
ATOM 977 C CA . ILE A 1 120 ? 10.134 -7.536 -26.784 1.00 72.06 120 ILE A CA 1
ATOM 978 C C . ILE A 1 120 ? 10.964 -6.322 -26.344 1.00 72.06 120 ILE A C 1
ATOM 980 O O . ILE A 1 120 ? 10.399 -5.342 -25.869 1.00 72.06 120 ILE A O 1
ATOM 984 N N . PHE A 1 121 ? 12.275 -6.332 -26.591 1.00 70.81 121 PHE A N 1
ATOM 985 C CA . PHE A 1 121 ? 13.162 -5.218 -26.253 1.00 70.81 121 PHE A CA 1
ATOM 986 C C . PHE A 1 121 ? 12.803 -3.913 -26.989 1.00 70.81 121 PHE A C 1
ATOM 988 O O . PHE A 1 121 ? 12.828 -2.838 -26.394 1.00 70.81 121 PHE A O 1
ATOM 995 N N . LEU A 1 122 ? 12.420 -3.982 -28.271 1.00 73.62 122 LEU A N 1
ATOM 996 C CA . LEU A 1 122 ? 11.967 -2.807 -29.031 1.00 73.62 122 LEU A CA 1
ATOM 997 C C . LEU A 1 122 ? 10.634 -2.249 -28.513 1.00 73.62 122 LEU A C 1
ATOM 999 O O . LEU A 1 122 ? 10.477 -1.030 -28.423 1.00 73.62 122 LEU A O 1
ATOM 1003 N N . LEU A 1 123 ? 9.688 -3.122 -28.150 1.00 72.38 123 LEU A N 1
ATOM 1004 C CA . LEU A 1 123 ? 8.423 -2.715 -27.529 1.00 72.38 123 LEU A CA 1
ATOM 1005 C C . LEU A 1 123 ? 8.652 -2.068 -26.159 1.00 72.38 123 LEU A C 1
ATOM 1007 O O . LEU A 1 123 ? 8.020 -1.058 -25.850 1.00 72.38 123 LEU A O 1
ATOM 1011 N N . GLU A 1 124 ? 9.586 -2.594 -25.367 1.00 71.50 124 GLU A N 1
ATOM 1012 C CA . GLU A 1 124 ? 9.998 -1.987 -24.100 1.00 71.50 124 GLU A CA 1
ATOM 1013 C C . GLU A 1 124 ? 10.635 -0.617 -24.305 1.00 71.50 124 GLU A C 1
ATOM 1015 O O . GLU A 1 124 ? 10.254 0.338 -23.632 1.00 71.50 124 GLU A O 1
ATOM 1020 N N . LEU A 1 125 ? 11.552 -0.481 -25.267 1.00 72.88 125 LEU A N 1
ATOM 1021 C CA . LEU A 1 125 ? 12.192 0.797 -25.576 1.00 72.88 125 LEU A CA 1
ATOM 1022 C C . LEU A 1 125 ? 11.162 1.854 -26.002 1.00 72.88 125 LEU A C 1
ATOM 1024 O O . LEU A 1 125 ? 11.234 3.002 -25.562 1.00 72.88 125 LEU A O 1
ATOM 1028 N N . LEU A 1 126 ? 10.171 1.464 -26.811 1.00 75.00 126 LEU A N 1
ATOM 1029 C CA . LEU A 1 126 ? 9.065 2.335 -27.204 1.00 75.00 126 LEU A CA 1
ATOM 1030 C C . LEU A 1 126 ? 8.195 2.717 -25.998 1.00 75.00 126 LEU A C 1
ATOM 1032 O O . LEU A 1 126 ? 7.849 3.888 -25.840 1.00 75.00 126 LEU A O 1
ATOM 1036 N N . PHE A 1 127 ? 7.877 1.760 -25.123 1.00 70.25 127 PHE A N 1
ATOM 1037 C CA . PHE A 1 127 ? 7.111 2.005 -23.901 1.00 70.25 127 PHE A CA 1
ATOM 1038 C C . PHE A 1 127 ? 7.841 2.967 -22.950 1.00 70.25 127 PHE A C 1
ATOM 1040 O O . PHE A 1 127 ? 7.240 3.928 -22.467 1.00 70.25 127 PHE A O 1
ATOM 1047 N N . TYR A 1 128 ? 9.147 2.779 -22.742 1.00 66.62 128 TYR A N 1
ATOM 1048 C CA . TYR A 1 128 ? 9.981 3.691 -21.955 1.00 66.62 128 TYR A CA 1
ATOM 1049 C C . TYR A 1 128 ? 10.143 5.063 -22.609 1.00 66.62 128 TYR A C 1
ATOM 1051 O O . TYR A 1 128 ? 10.114 6.076 -21.910 1.00 66.62 128 TYR A O 1
ATOM 1059 N N . GLY A 1 129 ? 10.263 5.124 -23.937 1.00 67.31 129 GLY A N 1
ATOM 1060 C CA . GLY A 1 129 ? 10.287 6.381 -24.684 1.00 67.31 129 GLY A CA 1
ATOM 1061 C C . GLY A 1 129 ? 8.995 7.176 -24.492 1.00 67.31 129 GLY A C 1
ATOM 1062 O O . GLY A 1 129 ? 9.034 8.356 -24.142 1.00 67.31 129 GLY A O 1
ATOM 1063 N N . LEU A 1 130 ? 7.842 6.515 -24.619 1.00 65.19 130 LEU A N 1
ATOM 1064 C CA . LEU A 1 130 ? 6.527 7.113 -24.370 1.00 65.19 130 LEU A CA 1
ATOM 1065 C C . LEU A 1 130 ? 6.349 7.538 -22.905 1.00 65.19 130 LEU A C 1
ATOM 1067 O O . LEU A 1 130 ? 5.795 8.605 -22.641 1.00 65.19 130 LEU A O 1
ATOM 1071 N N . ALA A 1 131 ? 6.858 6.752 -21.955 1.00 59.91 131 ALA A N 1
ATOM 1072 C CA . ALA A 1 131 ? 6.880 7.104 -20.538 1.00 59.91 131 ALA A CA 1
ATOM 1073 C C . ALA A 1 131 ? 7.736 8.350 -20.249 1.00 59.91 131 ALA A C 1
ATOM 1075 O O . ALA A 1 131 ? 7.296 9.240 -19.519 1.00 59.91 131 ALA A O 1
ATOM 1076 N N . GLY A 1 132 ? 8.930 8.443 -20.843 1.00 61.03 132 GLY A N 1
ATOM 1077 C CA . GLY A 1 132 ? 9.824 9.596 -20.711 1.00 61.03 132 GLY A CA 1
ATOM 1078 C C . GLY A 1 132 ? 9.233 10.867 -21.323 1.00 61.03 132 GLY A C 1
ATOM 1079 O O . GLY A 1 132 ? 9.278 11.933 -20.708 1.00 61.03 132 GLY A O 1
ATOM 1080 N N . ILE A 1 133 ? 8.588 10.745 -22.486 1.00 62.31 133 ILE A N 1
ATOM 1081 C CA . ILE A 1 133 ? 7.845 11.837 -23.129 1.00 62.31 133 ILE A CA 1
ATOM 1082 C C . ILE A 1 133 ? 6.653 12.265 -22.256 1.00 62.31 133 ILE A C 1
ATOM 1084 O O . ILE A 1 133 ? 6.446 13.459 -22.040 1.00 62.31 133 ILE A O 1
ATOM 1088 N N . GLY A 1 134 ? 5.913 11.313 -21.681 1.00 55.75 134 GLY A N 1
ATOM 1089 C CA . GLY A 1 134 ? 4.837 11.589 -20.725 1.00 55.75 134 GLY A CA 1
ATOM 1090 C C . GLY A 1 134 ? 5.326 12.308 -19.461 1.00 55.75 134 GLY A C 1
ATOM 1091 O O . GLY A 1 134 ? 4.669 13.238 -18.991 1.00 55.75 134 GLY A O 1
ATOM 1092 N N . ALA A 1 135 ? 6.512 11.952 -18.955 1.00 55.81 135 ALA A N 1
ATOM 1093 C CA . ALA A 1 135 ? 7.135 12.615 -17.808 1.00 55.81 135 ALA A CA 1
ATOM 1094 C C . ALA A 1 135 ? 7.566 14.047 -18.128 1.00 55.81 135 ALA A C 1
ATOM 1096 O O . ALA A 1 135 ? 7.328 14.961 -17.335 1.00 55.81 135 ALA A O 1
ATOM 1097 N N . TYR A 1 136 ? 8.115 14.262 -19.322 1.00 59.50 136 TYR A N 1
ATOM 1098 C CA . TYR A 1 136 ? 8.448 15.591 -19.823 1.00 59.50 136 TYR A CA 1
ATOM 1099 C C . TYR A 1 136 ? 7.198 16.475 -19.998 1.00 59.50 136 TYR A C 1
ATOM 1101 O O . TYR A 1 136 ? 7.189 17.633 -19.570 1.00 59.50 136 TYR A O 1
ATOM 1109 N N . PHE A 1 137 ? 6.106 15.930 -20.548 1.00 52.56 137 PHE A N 1
ATOM 1110 C CA . PHE A 1 137 ? 4.840 16.656 -20.703 1.00 52.56 137 PHE A CA 1
ATOM 1111 C C . PHE A 1 137 ? 4.158 16.976 -19.372 1.00 52.56 137 PHE A C 1
ATOM 1113 O O . PHE A 1 137 ? 3.586 18.063 -19.230 1.00 52.56 137 PHE A O 1
ATOM 1120 N N . GLN A 1 138 ? 4.261 16.093 -18.374 1.00 48.53 138 GLN A N 1
ATOM 1121 C CA . GLN A 1 138 ? 3.723 16.385 -17.050 1.00 48.53 138 GLN A CA 1
ATOM 1122 C C . GLN A 1 138 ? 4.529 17.475 -16.329 1.00 48.53 138 GLN A C 1
ATOM 1124 O O . GLN A 1 138 ? 3.940 18.335 -15.671 1.00 48.53 138 GLN A O 1
ATOM 1129 N N . TRP A 1 139 ? 5.850 17.525 -16.536 1.00 48.62 139 TRP A N 1
ATOM 1130 C CA . TRP A 1 139 ? 6.703 18.605 -16.029 1.00 48.62 139 TRP A CA 1
ATOM 1131 C C . TRP A 1 139 ? 6.384 19.969 -16.674 1.00 48.62 139 TRP A C 1
ATOM 1133 O O . TRP A 1 139 ? 6.529 21.010 -16.036 1.00 48.62 139 TRP A O 1
ATOM 1143 N N . LYS A 1 140 ? 5.859 19.966 -17.908 1.00 47.97 140 LYS A N 1
ATOM 1144 C CA . LYS A 1 140 ? 5.383 21.150 -18.651 1.00 47.97 140 LYS A CA 1
ATOM 1145 C C . LYS A 1 140 ? 3.892 21.491 -18.436 1.00 47.97 140 LYS A C 1
ATOM 1147 O O . LYS A 1 140 ? 3.430 22.464 -19.024 1.00 47.97 140 LYS A O 1
ATOM 1152 N N . LYS A 1 141 ? 3.144 20.745 -17.604 1.00 49.03 141 LYS A N 1
ATOM 1153 C CA . LYS A 1 141 ? 1.688 20.912 -17.350 1.00 49.03 141 LYS A CA 1
ATOM 1154 C C . LYS A 1 141 ? 0.789 20.877 -18.607 1.00 49.03 141 LYS A C 1
ATOM 1156 O O . LYS A 1 141 ? -0.274 21.493 -18.617 1.00 49.03 141 LYS A O 1
ATOM 1161 N N . ILE A 1 142 ? 1.166 20.149 -19.660 1.00 49.47 142 ILE A N 1
ATOM 1162 C CA . ILE A 1 142 ? 0.339 20.023 -20.875 1.00 49.47 142 ILE A CA 1
ATOM 1163 C C . ILE A 1 142 ? -0.525 18.759 -20.759 1.00 49.47 142 ILE A C 1
ATOM 1165 O O . ILE A 1 142 ? -0.004 17.647 -20.692 1.00 49.47 142 ILE A O 1
ATOM 1169 N N . GLN A 1 143 ? -1.851 18.917 -20.704 1.00 42.97 143 GLN A N 1
ATOM 1170 C CA . GLN A 1 143 ? -2.804 17.807 -20.576 1.00 42.97 143 GLN A CA 1
ATOM 1171 C C . GLN A 1 143 ? -3.256 17.297 -21.954 1.00 42.97 143 GLN A C 1
ATOM 1173 O O . GLN A 1 143 ? -4.259 17.753 -22.493 1.00 42.97 143 GLN A O 1
ATOM 1178 N N . CYS A 1 144 ? -2.541 16.315 -22.510 1.00 41.78 144 CYS A N 1
ATOM 1179 C CA . CYS A 1 144 ? -2.995 15.545 -23.675 1.00 41.78 144 CYS A CA 1
ATOM 1180 C C . CYS A 1 144 ? -3.386 14.121 -23.242 1.00 41.78 144 CYS A C 1
ATOM 1182 O O . CYS A 1 144 ? -2.534 13.329 -22.837 1.00 41.78 144 CYS A O 1
ATOM 1184 N N . GLY A 1 145 ? -4.679 13.789 -23.336 1.00 42.44 145 GLY A N 1
ATOM 1185 C CA . GLY A 1 145 ? -5.284 12.584 -22.742 1.00 42.44 145 GLY A CA 1
ATOM 1186 C C . GLY A 1 145 ? -4.728 11.229 -23.205 1.00 42.44 145 GLY A C 1
ATOM 1187 O O . GLY A 1 145 ? -4.808 10.262 -22.457 1.00 42.44 145 GLY A O 1
ATOM 1188 N N . ILE A 1 146 ? -4.102 11.148 -24.383 1.00 51.72 146 ILE A N 1
ATOM 1189 C CA . ILE A 1 146 ? -3.533 9.896 -24.921 1.00 51.72 146 ILE A CA 1
ATOM 1190 C C . ILE A 1 146 ? -2.177 9.541 -24.281 1.00 51.72 146 ILE A C 1
ATOM 1192 O O . ILE A 1 146 ? -1.857 8.366 -24.123 1.00 51.72 146 ILE A O 1
ATOM 1196 N N . PHE A 1 147 ? -1.403 10.533 -23.830 1.00 46.53 147 PHE A N 1
ATOM 1197 C CA . PHE A 1 147 ? -0.067 10.325 -23.242 1.00 46.53 147 PHE A CA 1
ATOM 1198 C C . PHE A 1 147 ? -0.069 10.299 -21.709 1.00 46.53 147 PHE A C 1
ATOM 1200 O O . PHE A 1 147 ? 0.959 10.052 -21.080 1.00 46.53 147 PHE A O 1
ATOM 1207 N N . TYR A 1 148 ? -1.227 10.530 -21.091 1.00 46.31 148 TYR A N 1
ATOM 1208 C CA . TYR A 1 148 ? -1.375 10.504 -19.639 1.00 46.31 148 TYR A CA 1
ATOM 1209 C C . TYR A 1 148 ? -1.414 9.072 -19.082 1.00 46.31 148 TYR A C 1
ATOM 1211 O O . TYR A 1 148 ? -0.964 8.831 -17.963 1.00 46.31 148 TYR A O 1
ATOM 1219 N N . VAL A 1 149 ? -1.894 8.107 -19.877 1.00 53.50 149 VAL A N 1
ATOM 1220 C CA . VAL A 1 149 ? -2.046 6.704 -19.456 1.00 53.50 149 VAL A CA 1
ATOM 1221 C C . VAL A 1 149 ? -0.694 6.049 -19.125 1.00 53.50 149 VAL A C 1
ATOM 1223 O O . VAL A 1 149 ? -0.565 5.540 -18.013 1.00 53.50 149 VAL A O 1
ATOM 1226 N N . PRO A 1 150 ? 0.352 6.111 -19.977 1.00 53.19 150 PRO A N 1
ATOM 1227 C CA . PRO A 1 150 ? 1.643 5.486 -19.665 1.00 53.19 150 PRO A CA 1
ATOM 1228 C C . PRO A 1 150 ? 2.358 6.152 -18.481 1.00 53.19 150 PRO A C 1
ATOM 1230 O O . PRO A 1 150 ? 2.949 5.479 -17.638 1.00 53.19 150 PRO A O 1
ATOM 1233 N N . PHE A 1 151 ? 2.257 7.478 -18.368 1.00 48.75 151 PHE A N 1
ATOM 1234 C CA . PHE A 1 151 ? 2.859 8.225 -17.269 1.00 48.75 151 PHE A CA 1
ATOM 1235 C C . PHE A 1 151 ? 2.182 7.932 -15.916 1.00 48.75 151 PHE A C 1
ATOM 1237 O O . PHE A 1 151 ? 2.857 7.808 -14.891 1.00 48.75 151 PHE A O 1
ATOM 1244 N N . TYR A 1 152 ? 0.855 7.779 -15.889 1.00 52.94 152 TYR A N 1
ATOM 1245 C CA . TYR A 1 152 ? 0.130 7.385 -14.679 1.00 52.94 152 TYR A CA 1
ATOM 1246 C C . TYR A 1 152 ? 0.561 5.997 -14.175 1.00 52.94 152 TYR A C 1
ATOM 1248 O O . TYR A 1 152 ? 0.570 5.753 -12.970 1.00 52.94 152 TYR A O 1
ATOM 1256 N N . PHE A 1 153 ? 0.981 5.100 -15.071 1.00 53.53 153 PHE A N 1
ATOM 1257 C CA . PHE A 1 153 ? 1.509 3.787 -14.693 1.00 53.53 153 PHE A CA 1
ATOM 1258 C C . PHE A 1 153 ? 2.921 3.828 -14.088 1.00 53.53 153 PHE A C 1
ATOM 1260 O O . PHE A 1 153 ? 3.201 3.017 -13.212 1.00 53.53 153 PHE A O 1
ATOM 1267 N N . LEU A 1 154 ? 3.790 4.765 -14.492 1.00 49.38 154 LEU A N 1
ATOM 1268 C CA . LEU A 1 154 ? 5.125 4.932 -13.887 1.00 49.38 154 LEU A CA 1
ATOM 1269 C C . LEU A 1 154 ? 5.158 5.821 -12.633 1.00 49.38 154 LEU A C 1
ATOM 1271 O O . LEU A 1 154 ? 6.118 5.756 -11.872 1.00 49.38 154 LEU A O 1
ATOM 1275 N N . SER A 1 155 ? 4.157 6.680 -12.434 1.00 40.88 155 SER A N 1
ATOM 1276 C CA . SER A 1 155 ? 4.124 7.678 -11.348 1.00 40.88 155 SER A CA 1
ATOM 1277 C C . SER A 1 155 ? 3.290 7.274 -10.119 1.00 40.88 155 SER A C 1
ATOM 1279 O O . SER A 1 155 ? 3.172 8.057 -9.161 1.00 40.88 155 SER A O 1
ATOM 1281 N N . ASN A 1 156 ? 2.714 6.068 -10.141 1.00 41.47 156 ASN A N 1
ATOM 1282 C CA . ASN A 1 156 ? 1.977 5.459 -9.027 1.00 41.47 156 ASN A CA 1
ATOM 1283 C C . ASN A 1 156 ? 2.839 4.542 -8.167 1.00 41.47 156 ASN A C 1
ATOM 1285 O O . ASN A 1 156 ? 3.593 3.731 -8.739 1.00 41.47 156 ASN A O 1
#

Organism: NCBI:txid412755

Mean predicted aligned error: 12.98 Å